Protein AF-A0A354TNB6-F1 (afdb_monomer_lite)

Foldseek 3Di:
DCPVVVVVVVVVLVVLVVVLVVCVVVVVCPPDVVVSSVVSLQVLLVVLLVQLVVLVVVCVVVVDPVSPVCSVVSNVSSVVD

pLDDT: mean 74.0, std 9.44, range [43.09, 86.19]

Radius of gyration: 15.15 Å; chains: 1; bounding box: 30×23×41 Å

Secondary structure (DSSP, 8-state):
--TTHHHHHHHHTTHHHHHHHHHHHTT-STT-HHHHHHHHHHHHHHHHHHHHHHHHHHHHHH--THHHHHHHHHHHHHHH-

Structure (mmCIF, N/CA/C/O backbone):
data_AF-A0A354TNB6-F1
#
_entry.id   AF-A0A354TNB6-F1
#
loop_
_atom_site.group_PDB
_atom_site.id
_atom_site.type_symbol
_atom_site.label_atom_id
_atom_site.label_alt_id
_atom_site.label_comp_id
_atom_site.label_asym_id
_atom_site.label_entity_id
_atom_site.label_seq_id
_atom_site.pdbx_PDB_ins_code
_atom_site.Cartn_x
_atom_site.Cartn_y
_atom_site.Cartn_z
_atom_site.occupancy
_atom_site.B_iso_or_equiv
_atom_site.auth_seq_id
_atom_site.auth_comp_id
_atom_site.auth_asym_id
_atom_site.auth_atom_id
_atom_site.pdbx_PDB_model_num
ATOM 1 N N . MET A 1 1 ? -14.154 -16.891 13.629 1.00 43.09 1 MET A N 1
ATOM 2 C CA . MET A 1 1 ? -14.198 -17.648 12.361 1.00 43.09 1 MET A CA 1
ATOM 3 C C . MET A 1 1 ? -13.499 -16.846 11.251 1.00 43.09 1 MET A C 1
ATOM 5 O O . MET A 1 1 ? -14.055 -16.648 10.186 1.00 43.09 1 MET A O 1
ATOM 9 N N . ASN A 1 2 ? -12.277 -16.337 11.500 1.00 47.38 2 ASN A N 1
ATOM 10 C CA . ASN A 1 2 ? -11.683 -15.239 10.702 1.00 47.38 2 ASN A CA 1
ATOM 11 C C . ASN A 1 2 ? -10.233 -15.519 10.249 1.00 47.38 2 ASN A C 1
ATOM 13 O O . ASN A 1 2 ? -9.498 -14.598 9.896 1.00 47.38 2 ASN A O 1
ATOM 17 N N . ARG A 1 3 ? -9.782 -16.785 10.267 1.00 53.22 3 ARG A N 1
ATOM 18 C CA . ARG A 1 3 ? -8.394 -17.144 9.902 1.00 53.22 3 ARG A CA 1
ATOM 19 C C . ARG A 1 3 ? -8.079 -16.947 8.406 1.00 53.22 3 ARG A C 1
ATOM 21 O O . ARG A 1 3 ? -6.906 -16.885 8.062 1.00 53.22 3 ARG A O 1
ATOM 28 N N . LEU A 1 4 ? -9.096 -16.772 7.555 1.00 53.66 4 LEU A N 1
ATOM 29 C CA . LEU A 1 4 ? -8.966 -16.637 6.094 1.00 53.66 4 LEU A CA 1
ATOM 30 C C . LEU A 1 4 ? -8.714 -15.202 5.596 1.00 53.66 4 LEU A C 1
ATOM 32 O O . LEU A 1 4 ? -8.266 -15.016 4.471 1.00 53.66 4 LEU A O 1
ATOM 36 N N . ILE A 1 5 ? -8.917 -14.178 6.430 1.00 56.34 5 ILE A N 1
ATOM 37 C CA . ILE A 1 5 ? -8.735 -12.775 6.007 1.00 56.34 5 ILE A CA 1
ATOM 38 C C . ILE A 1 5 ? -7.246 -12.451 5.788 1.00 56.34 5 ILE A C 1
ATOM 40 O O . ILE A 1 5 ? -6.891 -11.710 4.880 1.00 56.34 5 ILE A O 1
ATOM 44 N N . LYS A 1 6 ? -6.354 -13.046 6.592 1.00 55.75 6 LYS A N 1
ATOM 45 C CA . LYS A 1 6 ? -4.898 -12.883 6.449 1.00 55.75 6 LYS A CA 1
ATOM 46 C C . LYS A 1 6 ? -4.358 -13.402 5.105 1.00 55.75 6 LYS A C 1
ATOM 48 O O . LYS A 1 6 ? -3.678 -12.628 4.438 1.00 55.75 6 LYS A O 1
ATOM 53 N N . PRO A 1 7 ? -4.639 -14.654 4.689 1.00 59.03 7 PRO A N 1
ATOM 54 C CA . PRO A 1 7 ? -4.182 -15.148 3.394 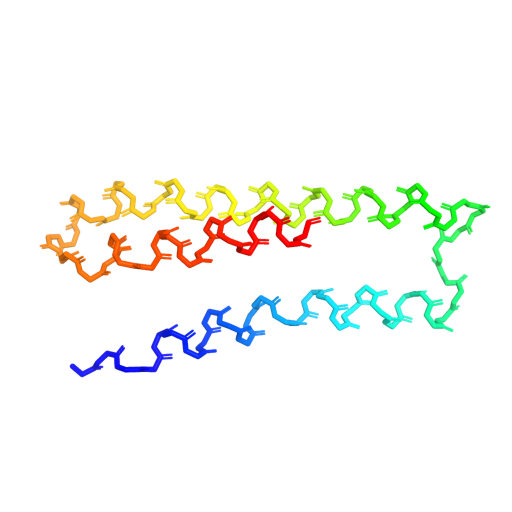1.00 59.03 7 PRO A CA 1
ATOM 55 C C . PRO A 1 7 ? -4.874 -14.452 2.220 1.00 59.03 7 PRO A C 1
ATOM 57 O O . PRO A 1 7 ? -4.232 -14.261 1.197 1.00 59.03 7 PRO A O 1
ATOM 60 N N . ALA A 1 8 ? -6.125 -14.001 2.365 1.00 60.66 8 ALA A N 1
ATOM 61 C CA . ALA A 1 8 ? -6.805 -13.244 1.313 1.00 60.66 8 ALA A CA 1
ATOM 62 C C . ALA A 1 8 ? -6.123 -11.895 1.031 1.00 60.66 8 ALA A C 1
ATOM 64 O O . ALA A 1 8 ? -5.898 -11.556 -0.125 1.00 60.66 8 ALA A O 1
ATOM 65 N N . VAL A 1 9 ? -5.725 -11.159 2.077 1.00 63.25 9 VAL A N 1
ATOM 66 C CA . VAL A 1 9 ? -4.946 -9.916 1.931 1.00 63.25 9 VAL A CA 1
ATOM 67 C C . VAL A 1 9 ? -3.561 -10.199 1.350 1.00 63.25 9 VAL A C 1
ATOM 69 O O . VAL A 1 9 ? -3.094 -9.440 0.511 1.00 63.25 9 VAL A O 1
ATOM 72 N N . PHE A 1 10 ? -2.927 -11.304 1.750 1.00 64.81 10 PHE A N 1
ATOM 73 C CA . PHE A 1 10 ? -1.629 -11.717 1.210 1.00 64.81 10 PHE A CA 1
ATOM 74 C C . PHE A 1 10 ? -1.713 -12.063 -0.284 1.00 64.81 10 PHE A C 1
ATOM 76 O O . PHE A 1 10 ? -0.876 -11.615 -1.055 1.00 64.81 10 PHE A O 1
ATOM 83 N N . MET A 1 11 ? -2.745 -12.808 -0.705 1.00 63.22 11 MET A N 1
ATOM 84 C CA . MET A 1 11 ? -2.984 -13.125 -2.116 1.00 63.22 11 MET A CA 1
ATOM 85 C C . MET A 1 11 ? -3.335 -11.876 -2.920 1.00 63.22 11 MET A C 1
ATOM 87 O O . MET A 1 11 ? -2.739 -11.657 -3.968 1.00 63.22 11 MET A O 1
ATOM 91 N N . LEU A 1 12 ? -4.237 -11.022 -2.422 1.00 66.62 12 LEU A N 1
ATOM 92 C CA . LEU A 1 12 ? -4.579 -9.753 -3.074 1.00 66.62 12 LEU A CA 1
ATOM 93 C C . LEU A 1 12 ? -3.368 -8.833 -3.212 1.00 66.62 12 LEU A C 1
ATOM 95 O O . LEU A 1 12 ? -3.255 -8.136 -4.211 1.00 66.62 12 LEU A O 1
ATOM 99 N N . ALA A 1 13 ? -2.451 -8.863 -2.246 1.00 65.00 13 ALA A N 1
ATOM 100 C CA . ALA A 1 13 ? -1.195 -8.135 -2.311 1.00 65.00 13 ALA A CA 1
ATOM 101 C C . ALA A 1 13 ? -0.114 -8.822 -3.149 1.00 65.00 13 ALA A C 1
ATOM 103 O O . ALA A 1 13 ? 0.963 -8.263 -3.278 1.00 65.00 13 ALA A O 1
ATOM 104 N N . LEU A 1 14 ? -0.368 -9.991 -3.737 1.00 68.12 14 LEU A N 1
ATOM 105 C CA . LEU A 1 14 ? 0.546 -10.671 -4.661 1.00 68.12 14 LEU A CA 1
ATOM 106 C C . LEU A 1 14 ? 0.090 -10.556 -6.119 1.00 68.12 14 LEU A C 1
ATOM 108 O O . LEU A 1 14 ? 0.928 -10.540 -7.017 1.00 68.12 14 LEU A O 1
ATOM 112 N N . VAL A 1 15 ? -1.220 -10.419 -6.358 1.00 73.25 15 VAL A N 1
ATOM 113 C CA . VAL A 1 15 ? -1.786 -10.199 -7.700 1.00 73.25 15 VAL A CA 1
ATOM 114 C C . VAL A 1 15 ? -1.137 -9.012 -8.429 1.00 73.25 15 VAL A C 1
ATOM 116 O O . VAL A 1 15 ? -0.727 -9.189 -9.576 1.00 73.25 15 VAL A O 1
ATOM 119 N N . PRO A 1 16 ? -0.990 -7.819 -7.823 1.00 69.25 16 PRO A N 1
ATOM 120 C CA . PRO A 1 16 ? -0.443 -6.685 -8.550 1.00 69.25 16 PRO A CA 1
ATOM 121 C C . PRO A 1 16 ? 1.059 -6.773 -8.791 1.00 69.25 16 PRO A C 1
ATOM 123 O O . PRO A 1 16 ? 1.522 -6.344 -9.843 1.00 69.25 16 PRO A O 1
ATOM 126 N N . PHE A 1 17 ? 1.803 -7.410 -7.887 1.00 70.75 17 PHE A N 1
ATOM 127 C CA . PHE A 1 17 ? 3.201 -7.757 -8.123 1.00 70.75 17 PHE A CA 1
ATOM 128 C C . PHE A 1 17 ? 3.351 -8.717 -9.308 1.00 70.75 17 PHE A C 1
ATOM 130 O O . PHE A 1 17 ? 4.198 -8.503 -10.169 1.00 70.75 17 PHE A O 1
ATOM 137 N N . ALA A 1 18 ? 2.497 -9.743 -9.397 1.00 74.88 18 ALA A N 1
ATOM 138 C CA . ALA A 1 18 ? 2.508 -10.689 -10.511 1.00 74.88 18 ALA A CA 1
ATOM 139 C C . ALA A 1 18 ? 2.151 -10.016 -11.849 1.00 74.88 18 ALA A C 1
ATOM 141 O O . ALA A 1 18 ? 2.775 -10.309 -12.867 1.00 74.88 18 ALA A O 1
ATOM 142 N N . LEU A 1 19 ? 1.193 -9.083 -11.849 1.00 72.44 19 LEU A N 1
ATOM 143 C CA . LEU A 1 19 ? 0.848 -8.288 -13.033 1.00 72.44 19 LEU A CA 1
ATOM 144 C C . LEU A 1 19 ? 1.989 -7.356 -13.456 1.00 72.44 19 LEU A C 1
ATOM 146 O O . LEU A 1 19 ? 2.268 -7.256 -14.649 1.00 72.44 19 LEU A O 1
ATOM 150 N N . LEU A 1 20 ? 2.680 -6.724 -12.502 1.00 69.06 20 LEU A N 1
ATOM 151 C CA . LEU A 1 20 ? 3.875 -5.926 -12.785 1.00 69.06 20 LEU A CA 1
ATOM 152 C C . LEU A 1 20 ? 4.999 -6.783 -13.376 1.00 69.06 20 LEU A C 1
ATOM 154 O O . LEU A 1 20 ? 5.574 -6.411 -14.393 1.00 69.06 20 LEU A O 1
ATOM 158 N N . LEU A 1 21 ? 5.255 -7.964 -12.806 1.00 73.62 21 LEU A N 1
ATOM 159 C CA . LEU A 1 21 ? 6.225 -8.930 -13.332 1.00 73.62 21 LEU A CA 1
ATOM 160 C C . LEU A 1 21 ? 5.903 -9.356 -14.769 1.00 73.62 21 LEU A C 1
ATOM 162 O O . LEU A 1 21 ? 6.806 -9.451 -15.596 1.00 73.62 21 LEU A O 1
ATOM 166 N N . LEU A 1 22 ? 4.624 -9.577 -15.087 1.00 73.25 22 LEU A N 1
ATOM 167 C CA . LEU A 1 22 ? 4.193 -9.884 -16.452 1.00 73.25 22 LEU A CA 1
ATOM 168 C C . LEU A 1 22 ? 4.430 -8.709 -17.408 1.00 73.25 22 LEU A C 1
ATOM 170 O O . LEU A 1 22 ? 4.902 -8.939 -18.517 1.00 73.25 22 LEU A O 1
ATOM 174 N N . GLN A 1 23 ? 4.173 -7.466 -16.988 1.00 68.62 23 GLN A N 1
ATOM 175 C CA . GLN A 1 23 ? 4.456 -6.281 -17.812 1.00 68.62 23 GLN A CA 1
ATOM 176 C C . GLN A 1 23 ? 5.960 -6.080 -18.057 1.00 68.62 23 GLN A C 1
ATOM 178 O O . GLN A 1 23 ? 6.349 -5.725 -19.171 1.00 68.62 23 GLN A O 1
ATOM 183 N N . VAL A 1 24 ? 6.800 -6.380 -17.057 1.00 69.88 24 VAL A N 1
ATOM 184 C CA . VAL A 1 24 ? 8.267 -6.418 -17.196 1.00 69.88 24 VAL A CA 1
ATOM 185 C C . VAL A 1 24 ? 8.690 -7.472 -18.213 1.00 69.88 24 VAL A C 1
ATOM 187 O O . VAL A 1 24 ? 9.434 -7.168 -19.141 1.00 69.88 24 VAL A O 1
ATOM 190 N N . LEU A 1 25 ? 8.191 -8.703 -18.072 1.00 67.88 25 LEU A N 1
ATOM 191 C CA . LEU A 1 25 ? 8.533 -9.818 -18.960 1.00 67.88 25 LEU A CA 1
ATOM 192 C C . LEU A 1 25 ? 8.060 -9.590 -20.401 1.00 67.88 25 LEU A C 1
ATOM 194 O O . LEU A 1 25 ? 8.718 -10.026 -21.341 1.00 67.88 25 LEU A O 1
ATOM 198 N N . GLN A 1 26 ? 6.941 -8.889 -20.582 1.0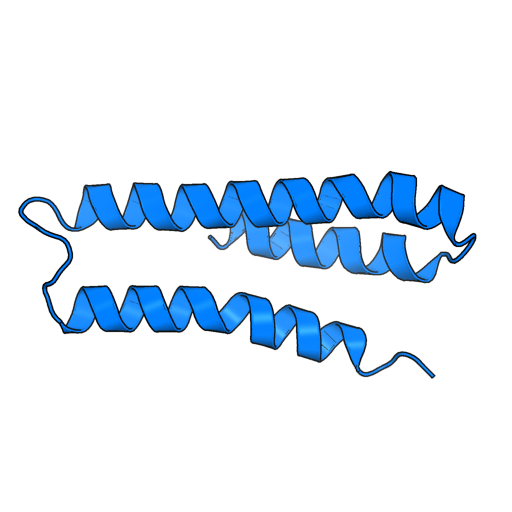0 77.44 26 GLN A N 1
ATOM 199 C CA . GLN A 1 26 ? 6.405 -8.528 -21.893 1.00 77.44 26 GLN A CA 1
ATOM 200 C C . GLN A 1 26 ? 7.112 -7.318 -22.530 1.00 77.44 26 GLN A C 1
ATOM 202 O O . GLN A 1 26 ? 6.727 -6.930 -23.630 1.00 77.44 26 GLN A O 1
ATOM 207 N N . ASN A 1 27 ? 8.128 -6.723 -21.878 1.00 63.91 27 ASN A N 1
ATOM 208 C CA . ASN A 1 27 ? 8.796 -5.486 -22.320 1.00 63.91 27 ASN A CA 1
ATOM 209 C C . ASN A 1 27 ? 7.807 -4.343 -22.627 1.00 63.91 27 ASN A C 1
ATOM 211 O O . ASN A 1 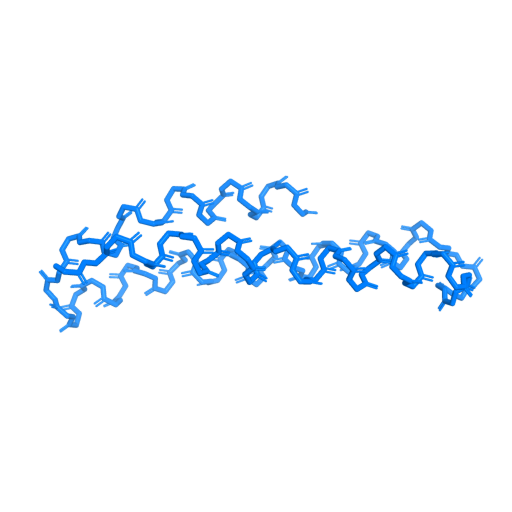27 ? 8.082 -3.452 -23.427 1.00 63.91 27 ASN A O 1
ATOM 215 N N . ASN A 1 28 ? 6.641 -4.356 -21.978 1.00 65.19 28 ASN A N 1
ATOM 216 C CA . ASN A 1 28 ? 5.541 -3.446 -22.294 1.00 65.19 28 ASN A CA 1
ATOM 217 C C . ASN A 1 28 ? 5.559 -2.178 -21.423 1.00 65.19 28 ASN A C 1
ATOM 219 O O . ASN A 1 28 ? 4.573 -1.453 -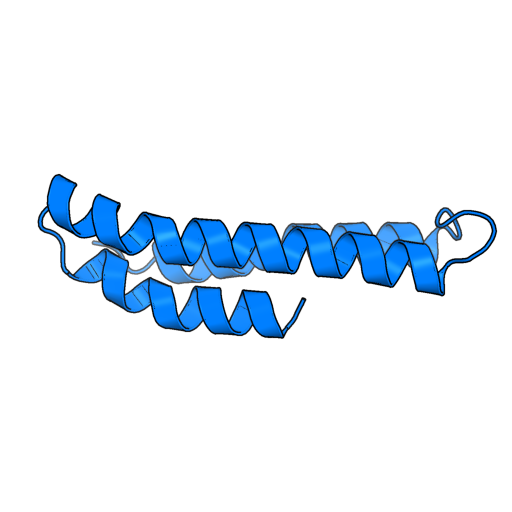21.350 1.00 65.19 28 ASN A O 1
ATOM 223 N N . LEU A 1 29 ? 6.681 -1.918 -20.747 1.00 62.69 29 LEU A N 1
ATOM 224 C CA . LEU A 1 29 ? 6.884 -0.778 -19.848 1.00 62.69 29 LEU A CA 1
ATOM 225 C C . LEU A 1 29 ? 7.247 0.522 -20.592 1.00 62.69 29 LEU A C 1
ATOM 227 O O . LEU A 1 29 ? 7.651 1.506 -19.979 1.00 62.69 29 LEU A O 1
ATOM 231 N N . GLY A 1 30 ? 7.100 0.543 -21.918 1.00 65.56 30 GLY A N 1
ATOM 232 C CA . GLY A 1 30 ? 7.426 1.708 -22.727 1.00 65.56 30 GLY A CA 1
ATOM 233 C C . GLY A 1 30 ? 8.931 2.032 -22.734 1.00 65.56 30 GLY A C 1
ATOM 234 O O . GLY A 1 30 ? 9.759 1.157 -22.487 1.00 65.56 30 GLY A O 1
ATOM 235 N N . PRO A 1 31 ? 9.305 3.276 -23.074 1.00 66.62 31 PRO A N 1
ATOM 236 C CA . PRO A 1 31 ? 10.693 3.651 -23.352 1.00 66.62 31 PRO A CA 1
ATOM 237 C C . PRO A 1 31 ? 11.602 3.737 -22.115 1.00 66.62 31 PRO A C 1
ATOM 239 O O . PRO A 1 31 ? 12.816 3.648 -22.276 1.00 66.62 31 PRO A O 1
ATOM 242 N N . ASP A 1 32 ? 11.047 3.892 -20.905 1.00 77.31 32 ASP A N 1
ATOM 243 C CA . ASP A 1 32 ? 11.819 3.906 -19.653 1.00 77.31 32 ASP A CA 1
ATOM 244 C C . ASP A 1 32 ? 11.204 2.959 -18.601 1.00 77.31 32 ASP A C 1
ATOM 246 O O . ASP A 1 32 ? 10.365 3.359 -17.783 1.00 77.31 32 ASP A O 1
ATOM 250 N N . PRO A 1 33 ? 11.608 1.677 -18.608 1.00 71.94 33 PRO A N 1
ATOM 251 C CA . PRO A 1 33 ? 11.004 0.656 -17.765 1.00 71.94 33 PRO A CA 1
ATOM 252 C C . PRO A 1 33 ? 11.228 0.874 -16.267 1.00 71.94 33 PRO A C 1
ATOM 254 O O . PRO A 1 33 ? 10.414 0.429 -15.457 1.00 71.94 33 PRO A O 1
ATOM 257 N N . ALA A 1 34 ? 12.302 1.569 -15.882 1.00 76.69 34 ALA A N 1
ATOM 258 C CA . ALA A 1 34 ? 12.588 1.855 -14.481 1.00 76.69 34 ALA A CA 1
ATOM 259 C C . ALA A 1 34 ? 11.608 2.889 -13.908 1.00 76.69 34 ALA A C 1
ATOM 261 O O . ALA A 1 34 ? 11.152 2.748 -12.770 1.00 76.69 34 ALA A O 1
ATOM 262 N N . GLN A 1 35 ? 11.244 3.903 -14.700 1.00 78.25 35 GLN A N 1
ATOM 263 C CA . GLN A 1 35 ? 10.305 4.937 -14.274 1.00 78.25 35 GLN A CA 1
ATOM 264 C C . GLN A 1 35 ? 8.877 4.393 -14.132 1.00 78.25 35 GLN A C 1
ATOM 266 O O . GLN A 1 35 ? 8.199 4.707 -13.152 1.00 78.25 35 GLN A O 1
ATOM 271 N N . GLU A 1 36 ? 8.422 3.564 -15.073 1.00 79.56 36 GLU A N 1
ATOM 272 C CA . GLU A 1 36 ? 7.087 2.956 -15.010 1.00 79.56 36 GLU A CA 1
ATOM 273 C C . GLU A 1 36 ? 6.965 1.948 -13.862 1.00 79.56 36 GLU A C 1
ATOM 275 O O . GLU A 1 36 ? 5.958 1.946 -13.150 1.00 79.56 36 GLU A O 1
ATOM 280 N N . LEU A 1 37 ? 8.023 1.175 -13.590 1.00 78.81 37 LEU A N 1
ATOM 281 C CA . LEU A 1 37 ? 8.092 0.346 -12.388 1.00 78.81 37 LEU A CA 1
ATOM 282 C C . LEU A 1 37 ? 7.959 1.185 -11.115 1.00 78.81 37 LEU A C 1
ATOM 284 O O . LEU A 1 37 ? 7.101 0.884 -10.290 1.00 78.81 37 LEU A O 1
ATOM 288 N N . ALA A 1 38 ? 8.741 2.259 -10.976 1.00 81.88 38 ALA A N 1
ATOM 289 C CA . ALA A 1 38 ? 8.696 3.118 -9.793 1.00 81.88 38 ALA A CA 1
ATOM 290 C C . ALA A 1 38 ? 7.325 3.791 -9.591 1.00 81.88 38 ALA A C 1
ATOM 292 O O . ALA A 1 38 ? 6.846 3.896 -8.460 1.00 81.88 38 ALA A O 1
ATOM 293 N N . LYS A 1 39 ? 6.663 4.225 -10.673 1.00 82.25 39 LYS A N 1
ATOM 294 C CA . LYS A 1 39 ? 5.296 4.768 -10.601 1.00 82.25 39 LYS A CA 1
ATOM 295 C C . LYS A 1 39 ? 4.304 3.712 -10.139 1.00 82.25 39 LYS A C 1
ATOM 297 O O . LYS A 1 39 ? 3.510 3.979 -9.240 1.00 82.25 39 LYS A O 1
ATOM 302 N N . ALA A 1 40 ? 4.348 2.525 -10.738 1.00 80.88 40 ALA A N 1
ATOM 303 C CA . ALA A 1 40 ? 3.396 1.476 -10.427 1.00 80.88 40 ALA A CA 1
ATOM 304 C C . ALA A 1 40 ? 3.572 0.962 -8.994 1.00 80.88 40 ALA A C 1
ATOM 306 O O . ALA A 1 40 ? 2.587 0.845 -8.264 1.00 80.88 40 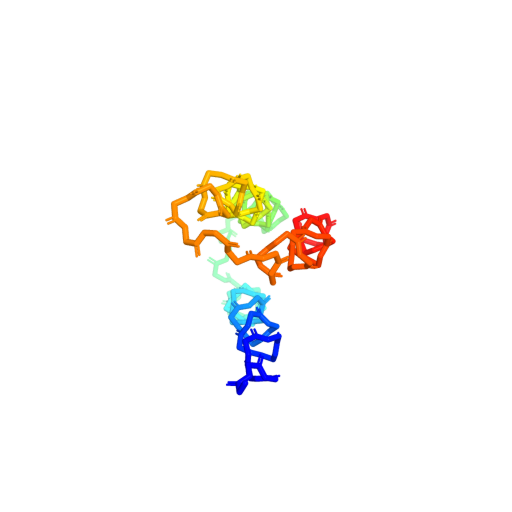ALA A O 1
ATOM 307 N N . THR A 1 41 ? 4.806 0.699 -8.558 1.00 81.94 41 THR A N 1
ATOM 308 C CA . THR A 1 41 ? 5.065 0.257 -7.185 1.00 81.94 41 THR A CA 1
ATOM 309 C C . THR A 1 41 ? 4.696 1.350 -6.176 1.00 81.94 41 THR A C 1
ATOM 311 O O . THR A 1 41 ? 3.991 1.066 -5.207 1.00 81.94 41 THR A O 1
ATOM 314 N N . GLY A 1 42 ? 4.997 2.621 -6.475 1.00 83.06 42 GLY A N 1
ATOM 315 C CA . GLY A 1 42 ? 4.555 3.768 -5.677 1.00 83.06 42 GLY A CA 1
ATOM 316 C C . GLY A 1 42 ? 3.029 3.912 -5.581 1.00 83.06 42 GLY A C 1
ATOM 317 O O . GLY A 1 42 ? 2.495 4.197 -4.507 1.00 83.06 42 GLY A O 1
ATOM 318 N N . GLU A 1 43 ? 2.290 3.660 -6.663 1.00 85.31 43 GLU A N 1
ATOM 319 C CA . GLU A 1 43 ? 0.824 3.690 -6.643 1.00 85.31 43 GLU A CA 1
ATOM 320 C C . GLU A 1 43 ? 0.245 2.564 -5.768 1.00 85.31 43 GLU A C 1
ATOM 322 O O . GLU A 1 43 ? -0.682 2.789 -4.982 1.00 85.31 43 GLU A O 1
ATOM 327 N N . TRP A 1 44 ? 0.818 1.358 -5.841 1.00 80.75 44 TRP A N 1
ATOM 328 C CA . TRP A 1 44 ? 0.439 0.242 -4.970 1.00 80.75 44 TRP A CA 1
ATOM 329 C C . TRP A 1 44 ? 0.773 0.515 -3.503 1.00 80.75 44 TRP A C 1
ATOM 331 O O . TRP A 1 44 ? -0.078 0.270 -2.642 1.00 80.75 44 TRP A O 1
ATOM 341 N N . SER A 1 45 ? 1.940 1.097 -3.222 1.00 84.56 45 SER A N 1
ATOM 342 C CA . SER A 1 45 ? 2.335 1.556 -1.888 1.00 84.56 45 SER A CA 1
ATOM 343 C C . SER A 1 45 ? 1.286 2.499 -1.286 1.00 84.56 45 SER A C 1
ATOM 345 O O . SER A 1 45 ? 0.748 2.238 -0.201 1.00 84.56 45 SER A O 1
ATOM 347 N N . LEU A 1 46 ? 0.886 3.537 -2.033 1.00 84.94 46 LEU A N 1
ATOM 348 C CA . LEU A 1 46 ? -0.138 4.496 -1.604 1.00 84.94 46 LEU A CA 1
ATOM 349 C C . LEU A 1 46 ? -1.502 3.836 -1.373 1.00 84.94 46 LEU A C 1
ATOM 351 O O . LEU A 1 46 ? -2.165 4.121 -0.373 1.00 84.94 46 LEU A O 1
ATOM 355 N N . ARG A 1 47 ? -1.923 2.917 -2.249 1.00 84.62 47 ARG A N 1
ATOM 356 C CA . ARG A 1 47 ? -3.176 2.165 -2.074 1.00 84.62 47 ARG A CA 1
ATOM 357 C C . ARG A 1 47 ? -3.153 1.337 -0.786 1.00 84.62 47 ARG A C 1
ATOM 359 O O . ARG A 1 47 ? -4.107 1.409 -0.011 1.00 84.62 47 ARG A O 1
ATOM 366 N N . PHE A 1 48 ? -2.071 0.607 -0.502 1.00 82.88 48 PHE A N 1
ATOM 367 C CA . PHE A 1 48 ? -1.938 -0.148 0.752 1.00 82.88 48 PHE A CA 1
ATOM 368 C C . PHE A 1 48 ? -1.923 0.756 1.983 1.00 82.88 48 PHE A C 1
ATOM 370 O O . PHE A 1 48 ? -2.535 0.409 2.998 1.00 82.88 48 PHE A O 1
ATOM 377 N N . LEU A 1 49 ? -1.288 1.926 1.889 1.00 84.94 49 LEU A N 1
ATOM 378 C CA . LEU A 1 49 ? -1.288 2.926 2.951 1.00 84.94 49 LEU A CA 1
ATOM 379 C C . LEU A 1 49 ? -2.712 3.424 3.249 1.00 84.94 49 LEU A C 1
ATOM 381 O O . LEU A 1 49 ? -3.126 3.447 4.409 1.00 84.94 49 LEU A O 1
ATOM 385 N N . LEU A 1 50 ? -3.489 3.759 2.213 1.00 86.19 50 LEU A N 1
ATOM 386 C CA . LEU A 1 50 ? -4.884 4.188 2.351 1.00 86.19 50 LEU A CA 1
ATOM 387 C C . LEU A 1 50 ? -5.765 3.080 2.948 1.00 86.19 50 LEU A C 1
ATOM 389 O O . LEU A 1 50 ? -6.565 3.341 3.852 1.00 86.19 50 LEU A O 1
ATOM 393 N N . ILE A 1 51 ? -5.583 1.825 2.525 1.00 83.56 51 ILE A N 1
ATOM 394 C CA . ILE A 1 51 ? -6.287 0.679 3.124 1.00 83.56 51 ILE A CA 1
ATOM 395 C C . ILE A 1 51 ? -5.894 0.527 4.603 1.00 83.56 51 ILE A C 1
ATOM 397 O O . ILE A 1 51 ? -6.752 0.342 5.465 1.00 83.56 51 ILE A O 1
ATOM 401 N N . ALA A 1 52 ? -4.611 0.661 4.945 1.00 84.31 52 ALA A N 1
ATOM 402 C CA . ALA A 1 52 ? -4.169 0.609 6.336 1.00 84.31 52 ALA A CA 1
ATOM 403 C C . ALA A 1 52 ? -4.781 1.746 7.177 1.00 84.31 52 ALA A C 1
ATOM 405 O O . ALA A 1 52 ? -5.150 1.531 8.336 1.00 84.31 52 ALA A O 1
ATOM 406 N N . LEU A 1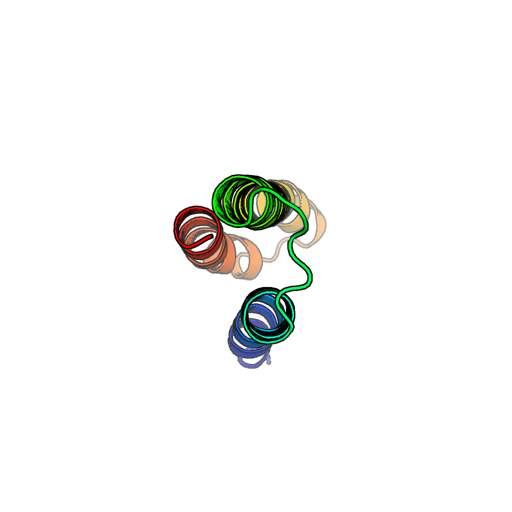 53 ? -4.935 2.941 6.602 1.00 85.56 53 LEU A N 1
ATOM 407 C CA . LEU A 1 53 ? -5.549 4.075 7.286 1.00 85.56 53 LEU A CA 1
ATOM 408 C C . LEU A 1 53 ? -7.040 3.834 7.554 1.00 85.56 53 LEU A C 1
ATOM 410 O O . LEU A 1 53 ? -7.492 4.042 8.682 1.00 85.56 53 LEU A O 1
ATOM 414 N N . THR A 1 54 ? -7.777 3.331 6.555 1.00 84.94 54 THR A N 1
ATOM 415 C CA . THR A 1 54 ? -9.227 3.059 6.640 1.00 84.94 54 THR A CA 1
ATOM 416 C C . THR A 1 54 ? -9.589 1.968 7.647 1.00 84.94 54 THR A C 1
ATOM 418 O O . THR A 1 54 ? -10.695 1.980 8.184 1.00 84.94 54 THR A O 1
ATOM 421 N N . LEU A 1 55 ? -8.657 1.091 8.031 1.00 81.75 55 LEU A N 1
ATOM 422 C CA . LEU A 1 55 ? -8.891 0.129 9.116 1.00 81.75 55 LEU A CA 1
ATOM 423 C C . LEU A 1 55 ? -9.167 0.788 10.475 1.00 81.75 55 LEU A C 1
ATOM 425 O O . LEU A 1 55 ? -9.825 0.187 11.326 1.00 81.75 55 LEU A O 1
ATOM 429 N N . THR A 1 56 ? -8.677 2.012 10.694 1.00 81.00 56 THR A N 1
ATOM 430 C CA . THR A 1 56 ? -8.911 2.753 11.941 1.00 81.00 56 THR A CA 1
ATOM 431 C C . THR A 1 56 ? -10.376 3.190 12.081 1.00 81.00 56 THR A C 1
ATOM 433 O O . THR A 1 56 ? -10.985 2.805 13.080 1.00 81.00 56 THR A O 1
ATOM 436 N N . PRO A 1 57 ? -10.994 3.908 11.116 1.00 80.94 57 PRO A N 1
ATOM 437 C CA . PRO A 1 57 ? -12.427 4.197 11.164 1.00 80.94 57 PRO A CA 1
ATOM 438 C C . PRO A 1 57 ? -13.282 2.931 11.044 1.00 80.94 57 PRO A C 1
ATOM 440 O O . PRO A 1 57 ? -14.303 2.827 11.719 1.00 80.94 57 PRO A O 1
ATOM 443 N N . LEU A 1 58 ? -12.846 1.918 10.285 1.00 81.12 58 LEU A N 1
ATOM 444 C CA . LEU A 1 58 ? -13.582 0.657 10.177 1.00 81.12 58 LEU A CA 1
ATOM 445 C C . LEU A 1 58 ? -13.730 -0.025 11.544 1.00 81.12 58 LEU A C 1
ATOM 447 O O . LEU A 1 58 ? -14.827 -0.441 11.900 1.00 81.12 58 LEU A O 1
ATOM 451 N N . ARG A 1 59 ? -12.669 -0.041 12.367 1.00 79.94 59 ARG A N 1
ATOM 452 C CA . ARG A 1 59 ? -12.729 -0.525 13.759 1.00 79.94 59 ARG A CA 1
ATOM 453 C C . ARG A 1 59 ? -13.787 0.215 14.583 1.00 79.94 59 ARG A C 1
ATOM 455 O O . ARG A 1 59 ? -14.468 -0.435 15.370 1.00 79.94 59 ARG A O 1
ATOM 462 N N . PHE A 1 60 ? -13.915 1.533 14.430 1.00 81.31 60 PHE A N 1
ATOM 463 C CA . PHE A 1 60 ? -14.928 2.308 15.155 1.00 81.31 60 PHE A CA 1
ATOM 464 C C . PHE A 1 60 ? -16.350 1.918 14.742 1.00 81.31 60 PHE A C 1
ATOM 466 O O . PHE A 1 60 ? -17.207 1.788 15.607 1.00 81.31 60 PHE A O 1
ATOM 473 N N . ILE A 1 61 ? -16.578 1.657 13.453 1.00 85.31 61 ILE A N 1
ATOM 474 C CA . ILE A 1 61 ? -17.900 1.284 12.930 1.00 85.31 61 ILE A CA 1
ATOM 475 C C . ILE A 1 61 ? -18.262 -0.164 13.295 1.00 85.31 61 ILE A C 1
ATOM 477 O O . ILE A 1 61 ? -19.390 -0.436 13.690 1.00 85.31 61 ILE A O 1
ATOM 481 N N . THR A 1 62 ? -17.324 -1.114 13.181 1.00 81.25 62 THR A N 1
ATOM 482 C CA . THR A 1 62 ? -17.609 -2.545 13.427 1.00 81.25 62 THR A CA 1
ATOM 483 C C . THR A 1 62 ? -17.361 -3.000 14.867 1.00 81.25 62 THR A C 1
ATOM 485 O O . THR A 1 62 ? -17.606 -4.163 15.185 1.00 81.25 62 THR A O 1
ATOM 488 N N . GLY A 1 63 ? -16.773 -2.156 15.723 1.00 78.81 63 GLY A N 1
ATOM 489 C CA . GLY A 1 63 ? -16.396 -2.491 17.105 1.00 78.81 63 GLY A CA 1
ATOM 490 C C . GLY A 1 63 ? -15.363 -3.623 17.248 1.00 78.81 63 GLY A C 1
ATOM 491 O O . GLY A 1 63 ? -14.993 -4.001 18.357 1.00 78.81 63 GLY A O 1
ATOM 492 N N . SER A 1 64 ? -14.874 -4.186 16.140 1.00 78.25 64 SER A N 1
ATOM 493 C CA . SER A 1 64 ? -14.049 -5.393 16.140 1.00 78.25 64 SER A CA 1
ATOM 494 C C . SER A 1 64 ? -12.554 -5.053 16.191 1.00 78.25 64 SER A C 1
ATOM 496 O O . SER A 1 64 ? -12.024 -4.474 15.239 1.00 78.25 64 SER A O 1
ATOM 498 N N . PRO A 1 65 ? -11.806 -5.484 17.228 1.00 73.50 65 PRO A N 1
ATOM 499 C CA . PRO A 1 65 ? -10.366 -5.222 17.344 1.00 73.50 65 PRO A CA 1
ATOM 500 C C . PRO A 1 65 ? -9.536 -5.990 16.309 1.00 73.50 65 PRO A C 1
ATOM 502 O O . PRO A 1 65 ? -8.344 -5.733 16.147 1.00 73.50 65 PRO A O 1
ATOM 505 N N . GLN A 1 66 ? -10.165 -6.930 15.598 1.00 72.00 66 GLN A N 1
ATOM 506 C CA . GLN A 1 66 ? -9.516 -7.745 14.587 1.00 72.00 66 GLN A CA 1
ATOM 507 C C . GLN A 1 66 ? -8.872 -6.858 13.524 1.00 72.00 66 GLN A C 1
ATOM 509 O O . GLN A 1 66 ? -7.682 -7.047 13.322 1.00 72.00 66 GLN A O 1
ATOM 514 N N . PHE A 1 67 ? -9.592 -5.854 12.993 1.00 69.69 67 PHE A N 1
ATOM 515 C CA . PHE A 1 67 ? -9.170 -4.930 11.922 1.00 69.69 67 PHE A CA 1
ATOM 516 C C . PHE A 1 67 ? -7.866 -4.174 12.207 1.00 69.69 67 PHE A C 1
ATOM 518 O O . PHE A 1 67 ? -7.044 -3.968 11.317 1.00 69.69 67 PHE A O 1
ATOM 525 N N . VAL A 1 68 ? -7.615 -3.808 13.465 1.00 72.69 68 VAL A N 1
ATOM 526 C CA . VAL A 1 68 ? -6.372 -3.116 13.851 1.00 72.69 68 VAL A CA 1
ATOM 527 C C . VAL A 1 68 ? -5.161 -4.043 13.716 1.00 72.69 68 VAL A C 1
ATOM 529 O O . VAL A 1 68 ? -4.056 -3.590 13.417 1.00 72.69 68 VAL A O 1
ATOM 532 N N . ARG A 1 69 ? -5.354 -5.358 13.874 1.00 73.56 69 ARG A N 1
ATOM 533 C CA . ARG A 1 69 ? -4.275 -6.346 13.763 1.00 73.56 69 ARG A CA 1
ATOM 534 C C . ARG A 1 69 ? -3.771 -6.493 12.326 1.00 73.56 69 ARG A C 1
ATOM 536 O O . ARG A 1 69 ? -2.584 -6.758 12.149 1.00 73.56 69 ARG A O 1
ATOM 543 N N . GLN A 1 70 ? -4.620 -6.308 11.310 1.00 74.50 70 GLN A N 1
ATOM 544 C CA . GLN A 1 70 ? -4.189 -6.321 9.903 1.00 74.50 70 GLN A CA 1
ATOM 545 C C . GLN A 1 70 ? -3.471 -5.028 9.497 1.00 74.50 70 GLN A C 1
ATOM 547 O O . GLN A 1 70 ? -2.715 -5.049 8.529 1.00 74.50 70 GLN A O 1
ATOM 552 N N . ARG A 1 71 ? -3.612 -3.932 10.261 1.00 76.25 71 ARG A N 1
ATOM 553 C CA . ARG A 1 71 ? -2.981 -2.639 9.945 1.00 76.25 71 ARG A CA 1
ATOM 554 C C . ARG A 1 71 ? -1.460 -2.732 9.831 1.00 76.25 71 ARG A C 1
ATOM 556 O O . ARG A 1 71 ? -0.878 -2.180 8.907 1.00 76.25 71 ARG A O 1
ATOM 563 N N . ARG A 1 72 ? -0.819 -3.464 10.750 1.00 74.38 72 ARG A N 1
ATOM 564 C CA . ARG A 1 72 ? 0.643 -3.670 10.738 1.00 74.38 72 ARG A CA 1
ATOM 565 C C . ARG A 1 72 ? 1.108 -4.422 9.494 1.00 74.38 72 ARG A C 1
ATOM 567 O O . ARG A 1 72 ? 2.135 -4.090 8.924 1.00 74.38 72 ARG A O 1
ATOM 574 N N . MET A 1 73 ? 0.340 -5.427 9.088 1.00 80.06 73 MET A N 1
ATOM 575 C CA . MET A 1 73 ? 0.661 -6.269 7.941 1.00 80.06 73 MET A CA 1
ATOM 576 C C . MET A 1 73 ? 0.511 -5.497 6.626 1.00 80.06 73 MET A C 1
ATOM 578 O O . MET A 1 73 ? 1.392 -5.572 5.782 1.00 80.06 73 MET A O 1
ATOM 582 N N . LEU A 1 74 ? -0.549 -4.697 6.483 1.00 79.12 74 LEU A N 1
ATOM 583 C CA . LEU A 1 74 ? -0.736 -3.827 5.316 1.00 79.12 74 LEU A CA 1
ATOM 584 C C . LEU A 1 74 ? 0.325 -2.728 5.225 1.00 79.12 74 LEU A C 1
ATOM 586 O O . LEU A 1 74 ? 0.785 -2.429 4.133 1.00 79.12 74 LEU A O 1
ATOM 590 N N . GLY A 1 75 ? 0.752 -2.169 6.362 1.00 81.19 75 GLY A N 1
ATOM 591 C CA . GLY A 1 75 ? 1.852 -1.202 6.389 1.00 81.19 75 GLY A CA 1
ATOM 592 C C . GLY A 1 75 ? 3.183 -1.794 5.913 1.00 81.19 75 GLY A C 1
ATOM 593 O O . GLY A 1 75 ? 3.931 -1.113 5.226 1.00 81.19 75 GLY A O 1
ATOM 594 N N . LEU A 1 76 ? 3.458 -3.069 6.216 1.00 81.06 76 LEU A N 1
ATOM 595 C CA . LEU A 1 76 ? 4.632 -3.769 5.679 1.00 81.06 76 LEU A CA 1
ATOM 596 C C . LEU A 1 76 ? 4.536 -3.973 4.162 1.00 81.06 76 LEU A C 1
ATOM 598 O O . LEU A 1 76 ? 5.537 -3.816 3.477 1.00 81.06 76 LEU A O 1
ATOM 602 N N . PHE A 1 77 ? 3.345 -4.267 3.629 1.00 78.56 77 PHE A N 1
ATOM 603 C CA . PHE A 1 77 ? 3.140 -4.344 2.179 1.00 78.56 77 PHE A CA 1
ATOM 604 C C . PHE A 1 77 ? 3.297 -2.989 1.492 1.00 78.56 77 PHE A C 1
ATOM 606 O O . PHE A 1 77 ? 3.916 -2.931 0.440 1.00 78.56 77 PHE A O 1
ATOM 613 N N . ALA A 1 78 ? 2.816 -1.904 2.103 1.00 81.38 78 ALA A N 1
ATOM 614 C CA . ALA A 1 78 ? 3.042 -0.554 1.590 1.00 81.38 78 ALA A CA 1
ATOM 615 C C . ALA A 1 78 ? 4.532 -0.178 1.529 1.00 81.38 78 ALA A C 1
ATOM 617 O O . ALA A 1 78 ? 4.896 0.695 0.763 1.00 81.38 78 ALA A O 1
ATOM 618 N N . LEU A 1 79 ? 5.383 -0.798 2.349 1.00 78.81 79 LEU A N 1
ATOM 619 C CA . LEU A 1 79 ? 6.830 -0.564 2.338 1.00 78.81 79 LEU A CA 1
ATOM 620 C C . LEU A 1 79 ? 7.572 -1.523 1.393 1.00 78.81 79 LEU A C 1
ATOM 622 O O . LEU A 1 79 ? 8.710 -1.265 1.021 1.00 78.81 79 LEU A O 1
ATOM 626 N N . PHE A 1 80 ? 6.949 -2.655 1.059 1.00 78.25 80 PHE A N 1
ATOM 627 C CA . PHE A 1 80 ? 7.492 -3.649 0.136 1.00 78.25 80 PHE A CA 1
ATOM 628 C C . PHE A 1 80 ? 7.293 -3.254 -1.333 1.00 78.25 80 PHE A C 1
ATOM 630 O O . PHE A 1 80 ? 8.167 -3.523 -2.154 1.00 78.25 80 PHE A O 1
ATOM 637 N N . TYR A 1 81 ? 6.134 -2.669 -1.642 1.00 69.56 81 TYR A N 1
ATOM 638 C CA . TYR A 1 81 ? 5.859 -1.991 -2.909 1.00 69.56 81 TYR A CA 1
ATOM 639 C C . TYR A 1 81 ? 6.481 -0.594 -2.887 1.00 69.56 81 TYR A C 1
ATOM 641 O O . TYR A 1 81 ? 7.088 -0.201 -3.904 1.00 69.56 81 TYR A O 1
#

Sequence (81 aa):
MNRLIKPAVFMLALVPFALLLLQVLQNNLGPDPAQELAKATGEWSLRFLLIALTLTPLRFITGSPQFVRQRRMLGLFALFY